Protein AF-X1EMJ8-F1 (afdb_monomer)

Sequence (88 aa):
DRSLHYTIDNKKEYQYLAKNGRIFETPGGTEADHFILQYAKENNSYIISNDRFKEFRKFFGSAWLNNQLITFKFIKDKLYFDKIYTAY

pLDDT: mean 83.68, std 14.08, range [40.0, 95.31]

Mean predicted aligned error: 6.86 Å

Secondary structure (DSSP, 8-state):
-GGGGGS-TTHHHHHHHHHTTSS-PPPTTS-HHHHHHHHHHHHT--EE-S---TTTHHHH-HHHHHHHEE-EEEETTEEEES--PPP-

Structure (mmCIF, N/CA/C/O backbone):
data_AF-X1EMJ8-F1
#
_entry.id   AF-X1EMJ8-F1
#
loop_
_atom_site.group_PDB
_atom_site.id
_atom_site.type_symbol
_atom_site.label_atom_id
_atom_site.label_alt_id
_atom_site.label_comp_id
_atom_site.label_asym_id
_atom_site.label_entity_id
_atom_site.label_seq_id
_atom_site.pdbx_PDB_ins_code
_atom_site.Cartn_x
_atom_site.Cartn_y
_atom_site.Cartn_z
_atom_site.occupancy
_atom_site.B_iso_or_equiv
_atom_site.auth_seq_id
_atom_site.auth_comp_id
_atom_site.auth_asym_id
_atom_site.auth_atom_id
_atom_site.pdbx_PDB_model_num
ATOM 1 N N . ASP A 1 1 ? -7.143 9.988 5.497 1.00 46.72 1 ASP A N 1
ATOM 2 C CA . ASP A 1 1 ? -8.394 10.753 5.339 1.00 46.72 1 ASP A CA 1
ATOM 3 C C . ASP A 1 1 ? -9.237 10.668 6.609 1.00 46.72 1 ASP A C 1
ATOM 5 O O . ASP A 1 1 ? -9.534 9.566 7.055 1.00 46.72 1 ASP A O 1
ATOM 9 N N . ARG A 1 2 ? -9.579 11.801 7.240 1.00 45.84 2 ARG A N 1
ATOM 10 C CA . ARG A 1 2 ? -10.286 11.835 8.546 1.00 45.84 2 ARG A CA 1
ATOM 11 C C . ARG A 1 2 ? -11.789 11.522 8.422 1.00 45.84 2 ARG A C 1
ATOM 13 O O . ARG A 1 2 ? -12.452 11.269 9.424 1.00 45.84 2 ARG A O 1
ATOM 20 N N . SER A 1 3 ? -12.311 11.528 7.197 1.00 54.44 3 SER A N 1
ATOM 21 C CA . SER A 1 3 ? -13.709 11.250 6.843 1.00 54.44 3 SER A CA 1
ATOM 22 C C . SER A 1 3 ? -14.097 9.775 6.997 1.00 54.44 3 SER A C 1
ATOM 24 O O . SER A 1 3 ? -15.243 9.483 7.328 1.00 54.44 3 SER A O 1
ATOM 26 N N . LEU A 1 4 ? -13.147 8.844 6.851 1.00 57.34 4 LEU A N 1
ATOM 27 C CA . LEU A 1 4 ? -13.417 7.402 6.913 1.00 57.34 4 LEU A CA 1
ATOM 28 C C . LEU A 1 4 ? -13.775 6.902 8.319 1.00 57.34 4 LEU A C 1
ATOM 30 O O . LEU A 1 4 ? -14.423 5.866 8.440 1.00 57.34 4 LEU A O 1
ATOM 34 N N . HIS A 1 5 ? -13.428 7.645 9.378 1.00 55.00 5 HIS A N 1
ATOM 35 C CA . HIS A 1 5 ? -13.710 7.269 10.771 1.00 55.00 5 HIS A CA 1
ATOM 36 C C . HIS A 1 5 ? -15.195 7.070 11.093 1.00 55.00 5 HIS A C 1
ATOM 38 O O . HIS A 1 5 ? -15.517 6.380 12.065 1.00 55.00 5 HIS A O 1
ATOM 44 N N . TYR A 1 6 ? -16.092 7.687 10.322 1.00 54.94 6 TYR A N 1
ATOM 45 C CA . TYR A 1 6 ? -17.539 7.570 10.513 1.00 54.94 6 TYR A CA 1
ATOM 46 C C . TYR A 1 6 ? -18.150 6.354 9.797 1.00 54.94 6 TYR A C 1
ATOM 48 O O . TYR A 1 6 ? -19.278 5.988 10.106 1.00 54.94 6 TYR A O 1
ATOM 56 N N . THR A 1 7 ? -17.397 5.701 8.910 1.00 66.88 7 THR A N 1
ATOM 57 C CA . THR A 1 7 ? -17.821 4.563 8.067 1.00 66.88 7 THR A CA 1
ATOM 58 C C . THR A 1 7 ? -17.113 3.252 8.417 1.00 66.88 7 THR A C 1
ATOM 60 O O . THR A 1 7 ? -17.178 2.294 7.659 1.00 66.88 7 THR A O 1
ATOM 63 N N . ILE A 1 8 ? -16.413 3.187 9.553 1.00 76.81 8 ILE A N 1
ATOM 64 C CA . ILE A 1 8 ? -15.760 1.950 10.000 1.00 76.81 8 ILE A CA 1
ATOM 65 C C . ILE A 1 8 ? -16.815 1.016 10.601 1.00 76.81 8 ILE A C 1
ATOM 67 O O . ILE A 1 8 ? -17.333 1.298 11.684 1.00 76.81 8 ILE A O 1
ATOM 71 N N . ASP A 1 9 ? -17.054 -0.118 9.942 1.00 78.06 9 ASP A N 1
ATOM 72 C CA . ASP A 1 9 ? -18.038 -1.127 10.363 1.00 78.06 9 ASP A CA 1
ATOM 73 C C . ASP A 1 9 ? -17.790 -1.633 11.794 1.00 78.06 9 ASP A C 1
ATOM 75 O O . ASP A 1 9 ? -18.711 -1.708 12.607 1.00 78.06 9 ASP A O 1
ATOM 79 N N . ASN A 1 10 ? -16.527 -1.920 12.142 1.00 84.00 10 ASN A N 1
ATOM 80 C CA . ASN A 1 10 ? -16.131 -2.353 13.485 1.00 84.00 10 ASN A CA 1
ATOM 81 C C . ASN A 1 10 ? -15.161 -1.371 14.156 1.00 84.00 10 ASN A C 1
ATOM 83 O O . ASN A 1 10 ? -13.965 -1.622 14.333 1.00 84.00 10 ASN A O 1
ATOM 87 N N . LYS A 1 11 ? -15.698 -0.223 14.574 1.00 85.81 11 LYS A N 1
ATOM 88 C CA . LYS A 1 11 ? -14.920 0.849 15.213 1.00 85.81 11 LYS A CA 1
ATOM 89 C C . LYS A 1 11 ? -14.153 0.403 16.467 1.00 85.81 11 LYS A C 1
ATOM 91 O O . LYS A 1 11 ? -13.066 0.918 16.724 1.00 85.81 11 LYS A O 1
ATOM 96 N N . LYS A 1 12 ? -14.694 -0.536 17.252 1.00 86.81 12 LYS A N 1
ATOM 97 C CA . LYS A 1 12 ? -14.045 -1.021 18.485 1.00 86.81 12 LYS A CA 1
ATOM 98 C C . LYS A 1 12 ? -12.773 -1.808 18.180 1.00 86.81 12 LYS A C 1
ATOM 100 O O . LYS A 1 12 ? -11.744 -1.570 18.807 1.00 86.81 12 LYS A O 1
ATOM 105 N N . GLU A 1 13 ? -12.841 -2.715 17.211 1.00 87.88 13 GLU A N 1
ATOM 106 C CA . GLU A 1 13 ? -11.687 -3.502 16.776 1.00 87.88 13 GLU A CA 1
ATOM 107 C C . GLU A 1 13 ? -10.609 -2.613 16.155 1.00 87.88 13 GLU A C 1
ATOM 109 O O . GLU A 1 13 ? -9.441 -2.718 16.525 1.00 87.88 13 GLU A O 1
ATOM 114 N N . TYR A 1 14 ? -11.007 -1.653 15.317 1.00 86.06 14 TYR A N 1
ATOM 115 C CA . TYR A 1 14 ? -10.097 -0.638 14.791 1.00 86.06 14 TYR A CA 1
ATOM 116 C C . TYR A 1 14 ? -9.334 0.097 15.904 1.00 86.06 14 TYR A C 1
ATOM 118 O O . TYR A 1 14 ? -8.106 0.156 15.886 1.00 86.06 14 TYR A O 1
ATOM 126 N N . GLN A 1 15 ? -10.047 0.615 16.911 1.00 85.44 15 GLN A N 1
ATOM 127 C CA . GLN A 1 15 ? -9.435 1.335 18.034 1.00 85.44 15 GLN A CA 1
ATOM 128 C C . GLN A 1 15 ? -8.487 0.449 18.846 1.00 85.44 15 GLN A C 1
ATOM 130 O O . GLN A 1 15 ? -7.433 0.912 19.286 1.00 85.44 15 GLN A O 1
ATOM 135 N N . TYR A 1 16 ? -8.841 -0.824 19.039 1.00 88.50 16 TYR A N 1
ATOM 136 C CA . TYR A 1 16 ? -7.967 -1.791 19.691 1.00 88.50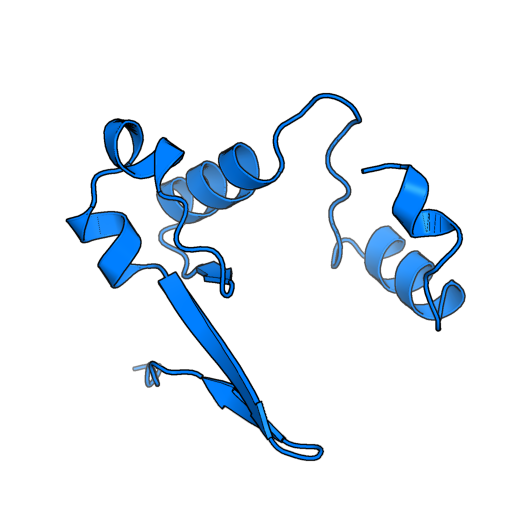 16 TYR A CA 1
ATOM 137 C C . TYR A 1 16 ? -6.680 -2.009 18.885 1.00 88.50 16 TYR A C 1
ATOM 139 O O . TYR A 1 16 ? -5.589 -1.933 19.447 1.00 88.50 16 TYR A O 1
ATOM 147 N N . LEU A 1 17 ? -6.779 -2.228 17.574 1.00 87.81 17 LEU A N 1
ATOM 148 C CA . LEU A 1 17 ? -5.616 -2.424 16.707 1.00 87.81 17 LEU A CA 1
ATOM 149 C C . LEU A 1 17 ? -4.723 -1.177 16.651 1.00 87.81 17 LEU A C 1
ATOM 151 O O . LEU A 1 17 ? -3.501 -1.304 16.734 1.00 87.81 17 LEU A O 1
ATOM 155 N N . ALA A 1 18 ? -5.314 0.018 16.593 1.00 86.06 18 ALA A N 1
ATOM 156 C CA . ALA A 1 18 ? -4.583 1.281 16.653 1.00 86.06 18 ALA A CA 1
ATOM 157 C C . ALA A 1 18 ? -3.830 1.438 17.985 1.00 86.06 18 ALA A C 1
ATOM 159 O O . ALA A 1 18 ? -2.625 1.681 18.000 1.00 86.06 18 ALA A O 1
ATOM 160 N N . LYS A 1 19 ? -4.502 1.197 19.121 1.00 87.25 19 LYS A N 1
ATOM 161 C CA . LYS A 1 19 ? -3.881 1.278 20.454 1.00 87.25 19 LYS A CA 1
ATOM 162 C C . LYS A 1 19 ? -2.727 0.286 20.637 1.00 87.25 19 LYS A C 1
ATOM 164 O O . LYS A 1 19 ? -1.779 0.587 21.354 1.00 87.25 19 LYS A O 1
ATOM 169 N N . ASN A 1 20 ? -2.801 -0.882 20.003 1.00 88.75 20 ASN A N 1
ATOM 170 C CA . ASN A 1 20 ? -1.765 -1.914 20.082 1.00 88.75 20 ASN A CA 1
ATOM 171 C C . ASN A 1 20 ? -0.677 -1.779 19.000 1.00 88.75 20 ASN A C 1
ATOM 173 O O . ASN A 1 20 ? 0.085 -2.723 18.791 1.00 88.75 20 ASN A O 1
ATOM 177 N N . GLY A 1 21 ? -0.610 -0.648 18.286 1.00 83.38 21 GLY A N 1
ATOM 178 C CA . GLY A 1 21 ? 0.425 -0.399 17.277 1.00 83.38 21 GLY A CA 1
ATOM 179 C C . GLY A 1 21 ? 0.344 -1.334 16.069 1.00 83.38 21 GLY A C 1
ATOM 180 O O . GLY A 1 21 ? 1.351 -1.603 15.422 1.00 83.38 21 GLY A O 1
ATOM 181 N N . ARG A 1 22 ? -0.841 -1.887 15.784 1.00 83.19 22 ARG A N 1
ATOM 182 C CA . ARG A 1 22 ? -1.099 -2.693 14.579 1.00 83.19 22 ARG A CA 1
ATOM 183 C C . ARG A 1 22 ? -1.598 -1.838 13.421 1.00 83.19 22 ARG A C 1
ATOM 185 O O . ARG A 1 22 ? -1.386 -2.199 12.270 1.00 83.19 22 ARG A O 1
ATOM 192 N N . ILE A 1 23 ? -2.240 -0.714 13.732 1.00 84.44 23 ILE A N 1
ATOM 193 C CA . ILE A 1 23 ? -2.630 0.319 12.774 1.00 84.44 23 ILE A CA 1
ATOM 194 C C . ILE A 1 23 ? -1.906 1.600 13.168 1.00 84.44 23 ILE A C 1
ATOM 196 O O . ILE A 1 23 ? -2.024 2.053 14.305 1.00 84.44 23 ILE A O 1
ATOM 200 N N . PHE A 1 24 ? -1.174 2.179 12.221 1.00 82.19 24 PHE A N 1
ATOM 201 C CA . PHE A 1 24 ? -0.527 3.473 12.383 1.00 82.19 24 PHE A CA 1
ATOM 202 C C . PHE A 1 24 ? -1.303 4.505 11.578 1.00 82.19 24 PHE A C 1
ATOM 204 O O . PHE A 1 24 ? -1.331 4.459 10.349 1.00 82.19 24 PHE A O 1
ATOM 211 N N . GLU A 1 25 ? -1.966 5.417 12.279 1.00 80.75 25 GLU A N 1
ATOM 212 C CA . GLU A 1 25 ? -2.666 6.524 11.640 1.00 80.75 25 GLU A CA 1
ATOM 213 C C . GLU A 1 25 ? -1.648 7.560 11.169 1.00 80.75 25 GLU A C 1
ATOM 215 O O . GLU A 1 25 ? -0.851 8.075 11.954 1.00 80.75 25 GLU A O 1
ATOM 220 N N . THR A 1 26 ? -1.676 7.889 9.880 1.00 74.31 26 THR A N 1
ATOM 221 C CA . THR A 1 26 ? -0.874 8.994 9.364 1.00 74.31 26 THR A CA 1
ATOM 222 C C . THR A 1 26 ? -1.527 10.323 9.754 1.00 74.31 26 THR A C 1
ATOM 224 O O . THR A 1 26 ? -2.752 10.455 9.632 1.00 74.31 26 THR A O 1
ATOM 227 N N . PRO A 1 27 ? -0.751 11.332 10.190 1.00 67.50 27 PRO A N 1
ATOM 228 C CA . PRO A 1 27 ? -1.280 12.663 10.458 1.00 67.50 27 PRO A CA 1
ATOM 229 C C . PRO A 1 27 ? -2.051 13.221 9.255 1.00 67.50 27 PRO A C 1
ATOM 231 O O . PRO A 1 27 ? -1.732 12.937 8.099 1.00 67.50 27 PRO A O 1
ATOM 234 N N . GLY A 1 28 ? -3.073 14.036 9.518 1.00 58.75 28 GLY A N 1
ATOM 235 C CA . GLY A 1 28 ? -3.791 14.731 8.450 1.00 58.75 28 GLY A CA 1
ATOM 236 C C . GLY A 1 28 ? -2.842 15.650 7.676 1.00 58.75 28 GLY A C 1
ATOM 237 O O . GLY A 1 28 ? -2.159 16.464 8.288 1.00 58.75 28 GLY A O 1
ATOM 238 N N . GLY A 1 29 ? -2.801 15.510 6.349 1.00 57.91 29 GLY A N 1
ATOM 239 C CA . GLY A 1 29 ? -1.886 16.255 5.474 1.00 57.91 29 GLY A CA 1
ATOM 240 C C . GLY A 1 29 ? -0.611 15.499 5.081 1.00 57.91 29 GLY A C 1
ATOM 241 O O . GLY A 1 29 ? 0.090 15.953 4.184 1.00 57.91 29 GLY A O 1
ATOM 242 N N . THR A 1 30 ? -0.331 14.338 5.683 1.00 62.47 30 THR A N 1
ATOM 243 C CA . THR A 1 30 ? 0.715 13.418 5.210 1.00 62.47 30 THR A CA 1
ATOM 244 C C . THR A 1 30 ? 0.127 12.454 4.180 1.00 62.47 30 THR A C 1
ATOM 246 O O . THR A 1 30 ? -0.877 11.794 4.455 1.00 62.47 30 THR A O 1
ATOM 249 N N . GLU A 1 31 ? 0.760 12.332 3.011 1.00 78.12 31 GLU A N 1
ATOM 250 C CA . GLU A 1 31 ? 0.420 11.295 2.031 1.00 78.12 31 GLU A CA 1
ATOM 251 C C . GLU A 1 31 ? 0.818 9.925 2.592 1.00 78.12 31 GLU A C 1
ATOM 253 O O . GLU A 1 31 ? 2.003 9.599 2.704 1.00 78.12 31 GLU A O 1
ATOM 258 N N . ALA A 1 32 ? -0.176 9.125 2.983 1.00 81.12 32 ALA A N 1
ATOM 259 C CA . ALA A 1 32 ? 0.050 7.790 3.531 1.00 81.12 32 ALA A CA 1
ATOM 260 C C . ALA A 1 32 ? 0.853 6.900 2.571 1.00 81.12 32 ALA A C 1
ATOM 262 O O . ALA A 1 32 ? 1.688 6.111 3.013 1.00 81.12 32 ALA A O 1
ATOM 263 N N . ASP A 1 33 ? 0.668 7.104 1.268 1.00 83.19 33 ASP A N 1
ATOM 264 C CA . ASP A 1 33 ? 1.390 6.404 0.212 1.00 83.19 33 ASP A CA 1
ATOM 265 C C . ASP A 1 33 ? 2.900 6.635 0.315 1.00 83.19 33 ASP A C 1
ATOM 267 O O . ASP A 1 33 ? 3.671 5.675 0.329 1.00 83.19 33 ASP A O 1
ATOM 271 N N . HIS A 1 34 ? 3.335 7.886 0.500 1.00 87.25 34 HIS A N 1
ATOM 272 C CA . HIS A 1 34 ? 4.752 8.203 0.674 1.00 87.25 34 HIS A CA 1
ATOM 273 C C . HIS A 1 34 ? 5.340 7.510 1.912 1.00 87.25 34 HIS A C 1
ATOM 275 O O . HIS A 1 34 ? 6.434 6.947 1.846 1.00 87.25 3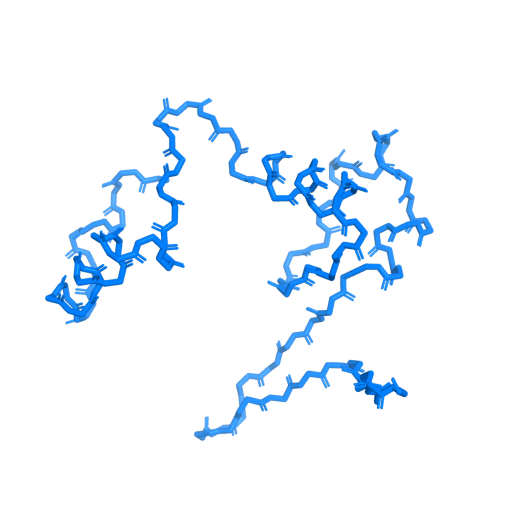4 HIS A O 1
ATOM 281 N N . PHE A 1 35 ? 4.616 7.513 3.037 1.00 88.44 35 PH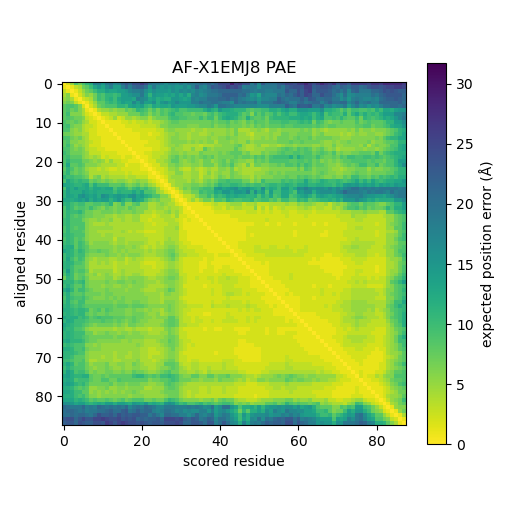E A N 1
ATOM 282 C CA . PHE A 1 35 ? 5.072 6.850 4.261 1.00 88.44 35 PHE A CA 1
ATOM 283 C C . PHE A 1 35 ? 5.236 5.338 4.066 1.00 88.44 35 PHE A C 1
ATOM 285 O O . PHE A 1 35 ? 6.286 4.790 4.398 1.00 88.4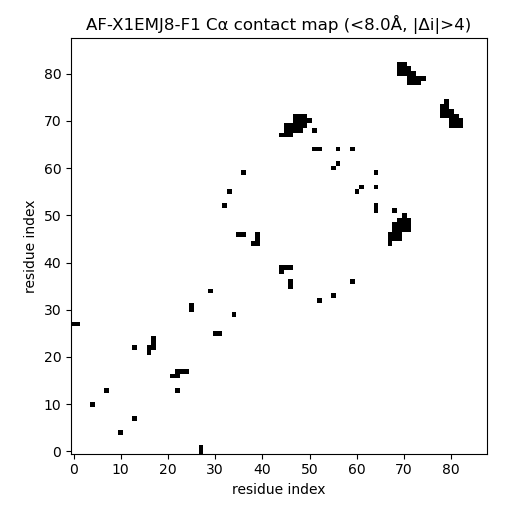4 35 PHE A O 1
ATOM 292 N N . ILE A 1 36 ? 4.228 4.669 3.496 1.00 91.25 36 ILE A N 1
ATOM 293 C CA . ILE A 1 36 ? 4.255 3.217 3.259 1.00 91.25 36 ILE A CA 1
ATOM 294 C C . ILE A 1 36 ? 5.430 2.846 2.346 1.00 91.25 36 ILE A C 1
ATOM 296 O O . ILE A 1 36 ? 6.151 1.885 2.623 1.00 91.25 36 ILE A O 1
ATOM 300 N N . LEU A 1 37 ? 5.649 3.622 1.282 1.00 93.06 37 LEU A N 1
ATOM 301 C CA . LEU A 1 37 ? 6.729 3.396 0.323 1.00 93.06 37 LEU A CA 1
ATOM 302 C C . LEU A 1 37 ? 8.112 3.577 0.950 1.00 93.06 37 LEU A C 1
ATOM 304 O O . LEU A 1 37 ? 8.974 2.708 0.792 1.00 93.06 37 LEU A O 1
ATOM 308 N N . GLN A 1 38 ? 8.313 4.668 1.689 1.00 93.31 38 GLN A N 1
ATOM 309 C CA . GLN A 1 38 ? 9.574 4.940 2.374 1.00 93.31 38 GLN A CA 1
ATOM 310 C C . GLN A 1 38 ? 9.874 3.861 3.417 1.00 93.31 38 GLN A C 1
ATOM 312 O O . GLN A 1 38 ? 10.957 3.277 3.411 1.00 93.31 38 GLN A O 1
ATOM 317 N N . TYR A 1 39 ? 8.887 3.527 4.251 1.00 92.56 39 TYR A N 1
ATOM 318 C CA . TYR A 1 39 ? 9.028 2.508 5.284 1.00 92.56 39 TYR A CA 1
ATOM 319 C C . TYR A 1 39 ? 9.407 1.147 4.690 1.00 92.56 39 TYR A C 1
ATOM 321 O O . TYR A 1 39 ? 10.335 0.490 5.166 1.00 92.56 39 TYR A O 1
ATOM 329 N N . ALA A 1 40 ? 8.729 0.727 3.618 1.00 94.06 40 ALA A N 1
ATOM 330 C CA . ALA A 1 40 ? 9.032 -0.529 2.945 1.00 94.06 40 ALA A CA 1
ATOM 331 C C . ALA A 1 40 ? 10.441 -0.539 2.338 1.00 94.06 40 ALA A C 1
ATOM 333 O O . ALA A 1 40 ? 11.125 -1.562 2.391 1.00 94.06 40 ALA A O 1
ATOM 334 N N . LYS A 1 41 ? 10.897 0.595 1.792 1.00 93.94 41 LYS A N 1
ATOM 335 C CA . LYS A 1 41 ? 12.248 0.738 1.241 1.00 93.94 41 LYS A CA 1
ATOM 336 C C . LYS A 1 41 ? 13.317 0.600 2.318 1.00 93.94 41 LYS A C 1
ATOM 338 O O . LYS A 1 41 ? 14.265 -0.155 2.120 1.00 93.94 41 LYS A O 1
ATOM 343 N N . GLU A 1 42 ? 13.152 1.300 3.435 1.00 95.31 42 GLU A N 1
ATOM 344 C CA . GLU A 1 42 ? 14.106 1.311 4.550 1.00 95.31 42 GLU A CA 1
ATOM 345 C C . GLU A 1 42 ? 14.196 -0.043 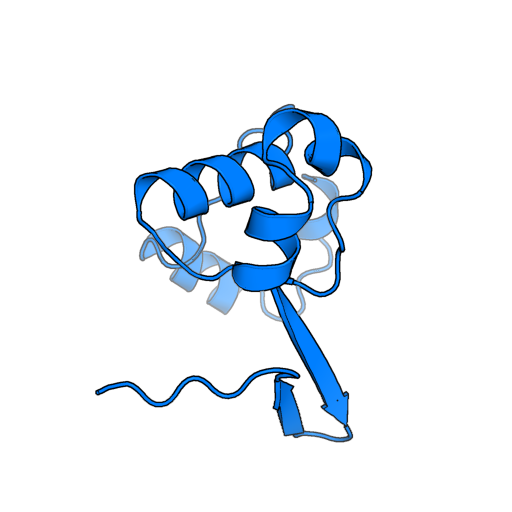5.258 1.00 95.31 42 GLU A C 1
ATOM 347 O O . GLU A 1 42 ? 15.275 -0.445 5.684 1.00 95.31 42 GLU A O 1
ATOM 352 N N . ASN A 1 43 ? 13.080 -0.772 5.337 1.00 94.12 43 ASN A N 1
ATOM 353 C CA . ASN A 1 43 ? 13.000 -2.048 6.052 1.00 94.12 43 ASN A CA 1
ATOM 354 C C . ASN A 1 43 ? 13.100 -3.278 5.134 1.00 94.12 43 ASN A C 1
ATOM 356 O O . ASN A 1 43 ? 12.996 -4.403 5.613 1.00 94.12 43 ASN A O 1
ATOM 360 N N . ASN A 1 44 ? 13.301 -3.084 3.824 1.00 92.56 44 ASN A N 1
ATOM 361 C CA . ASN A 1 44 ? 13.285 -4.148 2.812 1.00 92.56 44 ASN A CA 1
ATOM 362 C C . ASN A 1 44 ? 12.023 -5.037 2.888 1.00 92.56 44 ASN A C 1
ATOM 364 O O . ASN A 1 44 ? 12.084 -6.262 2.771 1.00 92.56 44 ASN A O 1
ATOM 368 N N . SER A 1 45 ? 10.872 -4.400 3.093 1.00 92.00 45 SER A N 1
ATOM 369 C CA . SER A 1 45 ? 9.584 -5.067 3.293 1.00 92.00 45 SER A CA 1
ATOM 370 C C . SER A 1 45 ? 8.741 -5.078 2.018 1.00 92.00 45 SER A C 1
ATOM 372 O O . SER A 1 45 ? 8.901 -4.237 1.132 1.00 92.00 45 SER A O 1
ATOM 374 N N . TYR A 1 46 ? 7.797 -6.017 1.943 1.00 93.94 46 TYR A N 1
ATOM 375 C CA . TYR A 1 46 ? 6.761 -6.021 0.910 1.00 93.94 46 TYR A CA 1
ATOM 376 C C . TYR A 1 46 ? 5.624 -5.055 1.251 1.00 93.94 46 TYR A C 1
ATOM 378 O O . TYR A 1 46 ? 5.324 -4.809 2.419 1.00 93.94 46 TYR A O 1
ATOM 386 N N . ILE A 1 47 ? 4.961 -4.550 0.212 1.00 94.00 47 ILE A N 1
ATOM 387 C CA . ILE A 1 47 ? 3.780 -3.693 0.312 1.00 94.00 47 ILE A CA 1
ATOM 388 C C . ILE A 1 47 ? 2.584 -4.484 -0.197 1.00 94.00 47 ILE A C 1
ATOM 390 O O . ILE A 1 47 ? 2.578 -4.923 -1.344 1.00 94.00 47 ILE A O 1
ATOM 394 N N . ILE A 1 48 ? 1.553 -4.631 0.630 1.00 94.31 48 ILE A N 1
ATOM 395 C CA . ILE A 1 48 ? 0.282 -5.229 0.216 1.00 94.31 48 ILE A CA 1
ATOM 396 C C . ILE A 1 48 ? -0.674 -4.089 -0.135 1.00 94.31 48 ILE A C 1
ATOM 398 O O . ILE A 1 48 ? -1.177 -3.403 0.750 1.00 94.31 48 ILE A O 1
ATOM 402 N N . SER A 1 49 ? -0.902 -3.860 -1.427 1.00 93.12 49 SER A N 1
ATOM 403 C CA . SER A 1 49 ? -1.846 -2.852 -1.919 1.00 93.12 49 SER A CA 1
ATOM 404 C C . SER A 1 49 ? -2.283 -3.181 -3.342 1.00 93.12 49 SER A C 1
ATOM 406 O O . SER A 1 49 ? -1.531 -3.762 -4.123 1.00 93.12 49 SER A O 1
ATOM 408 N N . ASN A 1 50 ? -3.507 -2.790 -3.691 1.00 92.69 50 ASN A N 1
ATOM 409 C CA . ASN A 1 50 ? -3.974 -2.818 -5.076 1.00 92.69 50 ASN A CA 1
ATOM 410 C C . ASN A 1 50 ? -3.636 -1.533 -5.839 1.00 92.69 50 ASN A C 1
ATOM 412 O O . ASN A 1 50 ? -3.724 -1.520 -7.070 1.00 92.69 50 ASN A O 1
ATOM 416 N N . ASP A 1 51 ? -3.215 -0.480 -5.134 1.00 91.81 51 ASP A N 1
ATOM 417 C CA . ASP A 1 51 ? -2.665 0.703 -5.777 1.00 91.81 51 ASP A CA 1
ATOM 418 C C . ASP A 1 51 ? -1.277 0.396 -6.354 1.00 91.81 51 ASP A C 1
ATOM 420 O O . ASP A 1 51 ? -0.448 -0.288 -5.755 1.00 91.81 51 ASP A O 1
ATOM 424 N N . ARG A 1 52 ? -1.035 0.894 -7.565 1.00 89.00 52 ARG A N 1
ATOM 425 C CA . ARG A 1 52 ? 0.217 0.734 -8.306 1.00 89.00 52 ARG A CA 1
ATOM 426 C C . ARG A 1 52 ? 1.206 1.876 -8.038 1.00 89.00 52 ARG A C 1
ATOM 428 O O . ARG A 1 52 ? 2.292 1.821 -8.627 1.00 89.00 52 ARG A O 1
ATOM 435 N N . PHE A 1 53 ? 0.832 2.887 -7.243 1.00 92.06 53 PHE A N 1
ATOM 436 C CA . PHE A 1 53 ? 1.662 4.036 -6.852 1.00 92.06 53 PHE A CA 1
ATOM 437 C C . PHE A 1 53 ? 2.329 4.705 -8.059 1.00 92.06 53 PHE A C 1
ATOM 439 O O . PHE A 1 53 ? 3.555 4.844 -8.142 1.00 92.06 53 PHE A O 1
ATOM 446 N N . LYS A 1 54 ? 1.531 5.004 -9.092 1.00 90.38 54 LYS A N 1
ATOM 447 C CA . LYS A 1 54 ? 2.063 5.407 -10.404 1.00 90.38 54 LYS A CA 1
ATOM 448 C C . LYS A 1 54 ? 2.820 6.730 -10.317 1.00 90.38 54 LYS A C 1
ATOM 450 O O . LYS A 1 54 ? 3.878 6.837 -10.940 1.00 90.38 54 LYS A O 1
ATOM 455 N N . GLU A 1 55 ? 2.324 7.692 -9.539 1.00 91.00 55 GLU A N 1
ATOM 456 C CA . GLU A 1 55 ? 3.004 8.968 -9.286 1.00 91.00 55 GLU A CA 1
ATOM 457 C C . GLU A 1 55 ? 4.347 8.794 -8.565 1.00 91.00 55 GLU A C 1
ATOM 459 O O . GLU A 1 55 ? 5.310 9.499 -8.876 1.00 91.00 55 GLU A O 1
ATOM 464 N N . PHE A 1 56 ? 4.476 7.776 -7.712 1.00 91.38 56 PHE A N 1
ATOM 465 C CA . PHE A 1 56 ? 5.700 7.529 -6.950 1.00 91.38 56 PHE A CA 1
ATOM 466 C C . PHE A 1 56 ? 6.794 6.774 -7.716 1.00 91.38 56 PHE A C 1
ATOM 468 O O . PHE A 1 56 ? 7.944 6.705 -7.269 1.00 91.38 56 PHE A O 1
ATOM 475 N N . ARG A 1 57 ? 6.498 6.253 -8.915 1.00 92.62 57 ARG A N 1
ATOM 476 C CA . ARG A 1 57 ? 7.476 5.521 -9.744 1.00 92.62 57 ARG A CA 1
ATOM 477 C C . ARG A 1 57 ? 8.726 6.322 -10.074 1.00 92.62 57 ARG A C 1
ATOM 479 O O . ARG A 1 57 ? 9.791 5.725 -10.216 1.00 92.62 57 ARG A O 1
ATOM 486 N N . LYS A 1 58 ? 8.603 7.647 -10.198 1.00 92.44 58 LYS A N 1
ATOM 487 C CA . LYS A 1 58 ? 9.742 8.541 -10.457 1.00 92.44 58 LYS A CA 1
ATOM 488 C C . LYS A 1 58 ? 10.708 8.627 -9.272 1.00 92.44 58 LYS A C 1
ATOM 490 O O . LYS A 1 58 ? 11.893 8.828 -9.498 1.00 92.44 58 LYS A O 1
ATOM 495 N N . PHE A 1 59 ? 10.214 8.448 -8.047 1.00 92.06 59 PHE A N 1
ATOM 496 C CA . PHE A 1 59 ? 11.006 8.579 -6.822 1.00 92.06 59 PHE A CA 1
ATOM 497 C C . PHE A 1 59 ? 11.610 7.242 -6.378 1.00 92.06 59 PHE A C 1
ATOM 499 O O . PHE A 1 59 ? 12.783 7.179 -6.030 1.00 92.06 59 PHE A O 1
ATOM 506 N N . PHE A 1 60 ? 10.834 6.155 -6.448 1.00 92.12 60 PHE A N 1
ATOM 507 C CA . PHE A 1 60 ?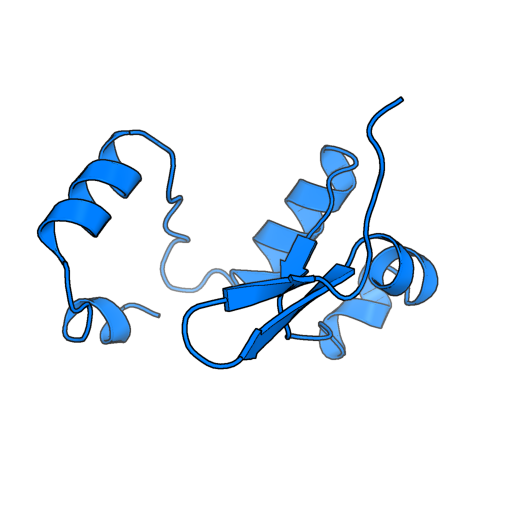 11.256 4.843 -5.934 1.00 92.12 60 PHE A CA 1
ATOM 508 C C . PHE A 1 60 ? 11.732 3.865 -7.018 1.00 92.12 60 PHE A C 1
ATOM 510 O O . PHE A 1 60 ? 12.353 2.846 -6.712 1.00 92.12 60 PHE A O 1
ATOM 517 N N . GLY A 1 61 ? 11.464 4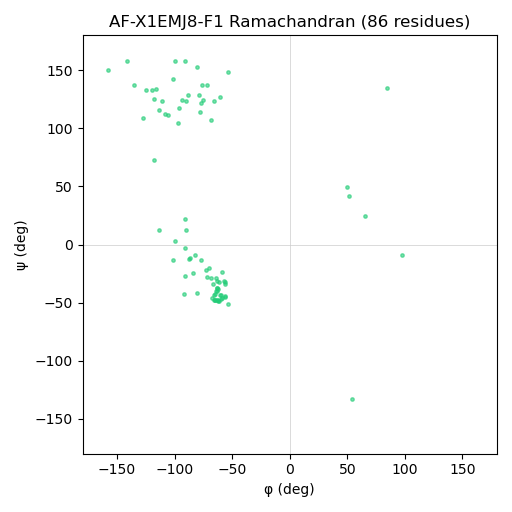.172 -8.290 1.00 93.94 61 GLY A N 1
ATOM 518 C CA . GLY A 1 61 ? 11.798 3.330 -9.433 1.00 93.94 61 GLY A CA 1
ATOM 519 C C . GLY A 1 61 ? 10.750 2.249 -9.713 1.00 93.94 61 GLY A C 1
ATOM 520 O O . GLY A 1 61 ? 10.293 1.527 -8.826 1.00 93.94 61 GLY A O 1
ATOM 521 N N . SER A 1 62 ? 10.396 2.092 -10.992 1.00 93.38 62 SER A N 1
ATOM 522 C CA . SER A 1 62 ? 9.363 1.134 -11.421 1.00 93.38 62 SER A CA 1
ATOM 523 C C . SER A 1 62 ? 9.730 -0.322 -11.119 1.00 93.38 62 SER A C 1
ATOM 525 O O . SER A 1 62 ? 8.860 -1.103 -10.749 1.00 93.38 62 SER A O 1
ATOM 527 N N . ALA A 1 63 ? 11.007 -0.695 -11.257 1.00 93.44 63 ALA A N 1
ATOM 528 C CA . ALA A 1 63 ? 11.463 -2.060 -10.997 1.00 93.44 63 ALA A CA 1
ATOM 529 C C . ALA A 1 63 ? 11.332 -2.438 -9.514 1.00 93.44 63 ALA A C 1
ATOM 531 O O . ALA A 1 63 ? 10.829 -3.512 -9.198 1.00 93.44 63 ALA A O 1
ATOM 532 N N . TRP A 1 64 ? 11.722 -1.534 -8.610 1.00 94.56 64 TRP A N 1
ATOM 533 C CA . TRP A 1 64 ? 11.595 -1.758 -7.171 1.00 94.56 64 TRP A CA 1
ATOM 534 C C . TRP A 1 64 ? 10.124 -1.863 -6.754 1.00 94.56 64 TRP A C 1
ATOM 536 O O . TRP A 1 64 ? 9.741 -2.841 -6.123 1.00 94.56 64 TRP A O 1
ATOM 546 N N . LEU A 1 65 ? 9.272 -0.934 -7.202 1.00 93.25 65 LEU A N 1
ATOM 547 C CA . LEU A 1 65 ? 7.828 -1.001 -6.941 1.00 93.25 65 LEU A CA 1
ATOM 548 C C . LEU A 1 65 ? 7.210 -2.311 -7.440 1.00 93.25 65 LEU A C 1
ATOM 550 O O . LEU A 1 65 ? 6.451 -2.954 -6.720 1.00 93.25 65 LEU A O 1
ATOM 554 N N . ASN A 1 66 ? 7.556 -2.736 -8.657 1.00 91.25 66 ASN A N 1
ATOM 555 C CA . ASN A 1 66 ? 7.047 -3.982 -9.221 1.00 91.25 66 ASN A CA 1
ATOM 556 C C . ASN A 1 66 ? 7.500 -5.214 -8.438 1.00 91.25 66 ASN A C 1
ATOM 558 O O . ASN A 1 66 ? 6.771 -6.198 -8.442 1.00 91.25 66 ASN A O 1
ATOM 562 N N . ASN A 1 67 ? 8.661 -5.183 -7.787 1.00 92.31 67 ASN A N 1
ATOM 563 C CA . ASN A 1 67 ? 9.151 -6.295 -6.977 1.00 92.31 67 ASN A CA 1
ATOM 564 C C . ASN A 1 67 ? 8.495 -6.311 -5.590 1.00 92.31 67 ASN A C 1
ATOM 566 O O . ASN A 1 67 ? 8.070 -7.373 -5.141 1.00 92.31 67 ASN A O 1
ATOM 570 N N . GLN A 1 68 ? 8.333 -5.146 -4.964 1.00 93.38 68 GLN A N 1
ATOM 571 C CA . GLN A 1 68 ? 7.872 -5.010 -3.580 1.00 93.38 68 GLN A CA 1
ATOM 572 C C . GLN A 1 68 ? 6.351 -5.041 -3.430 1.00 93.38 68 GLN A C 1
ATOM 574 O O . GLN A 1 68 ? 5.857 -5.405 -2.365 1.00 93.38 68 GLN A O 1
ATOM 579 N N . LEU A 1 69 ? 5.604 -4.682 -4.474 1.00 93.75 69 LEU A N 1
ATOM 580 C CA . LEU A 1 69 ? 4.147 -4.667 -4.433 1.00 93.75 69 LEU A CA 1
ATOM 581 C C . LEU A 1 69 ? 3.565 -6.077 -4.592 1.00 93.75 69 LEU A C 1
ATOM 583 O O . LEU A 1 69 ? 3.872 -6.775 -5.562 1.00 93.75 69 LEU A O 1
ATOM 587 N N . ILE A 1 70 ? 2.684 -6.453 -3.672 1.00 94.69 70 ILE A N 1
ATOM 588 C CA . ILE A 1 70 ? 1.840 -7.646 -3.713 1.00 94.69 70 ILE A CA 1
ATOM 589 C C . ILE A 1 70 ? 0.396 -7.161 -3.835 1.00 94.69 70 ILE A C 1
ATOM 591 O O . ILE A 1 70 ? -0.120 -6.489 -2.937 1.00 94.69 70 ILE A O 1
ATOM 595 N N . THR A 1 71 ? -0.254 -7.490 -4.949 1.00 93.94 71 THR A N 1
ATOM 596 C CA . THR A 1 71 ? -1.673 -7.164 -5.147 1.00 93.94 71 THR A CA 1
ATOM 597 C C . THR A 1 71 ? -2.548 -8.306 -4.648 1.00 93.94 71 THR A C 1
ATOM 599 O O . THR A 1 71 ? -2.096 -9.445 -4.506 1.00 93.94 71 THR A O 1
ATOM 602 N N . PHE A 1 72 ? -3.809 -8.014 -4.343 1.00 94.94 72 PHE A N 1
ATOM 603 C CA . PHE A 1 72 ? -4.716 -9.002 -3.778 1.00 94.94 72 PHE A CA 1
ATOM 604 C C . PHE A 1 72 ? -6.133 -8.892 -4.332 1.00 94.94 72 PHE A C 1
ATOM 606 O O . PHE A 1 72 ? -6.575 -7.854 -4.825 1.00 94.94 72 PHE A O 1
ATOM 613 N N . LYS A 1 73 ? -6.884 -9.987 -4.227 1.00 94.00 73 LYS A N 1
ATOM 614 C CA . LYS A 1 73 ? -8.293 -10.058 -4.616 1.00 94.00 73 LYS A CA 1
ATOM 615 C C . LYS A 1 73 ? -9.096 -10.781 -3.548 1.00 94.00 73 LYS A C 1
ATOM 617 O O . LYS A 1 73 ? -8.679 -11.831 -3.065 1.00 94.00 73 LYS A O 1
ATOM 622 N N . PHE A 1 74 ? -10.273 -10.247 -3.247 1.00 94.31 74 PHE A N 1
ATOM 623 C CA . PHE A 1 74 ? -11.303 -10.972 -2.515 1.00 94.31 74 PHE A CA 1
ATOM 624 C C . PHE A 1 74 ? -12.198 -11.701 -3.519 1.00 94.31 74 PHE A C 1
ATOM 626 O O . PHE A 1 74 ? -12.740 -11.086 -4.437 1.00 94.31 74 PHE A O 1
ATOM 633 N N . ILE A 1 75 ? -12.319 -13.021 -3.379 1.00 93.62 75 ILE A N 1
ATOM 634 C CA . ILE A 1 75 ? -13.220 -13.854 -4.183 1.00 93.62 75 ILE A CA 1
ATOM 635 C C . ILE A 1 75 ? -14.053 -14.672 -3.203 1.00 93.62 75 ILE A C 1
ATOM 637 O O . ILE A 1 75 ? -13.534 -15.590 -2.563 1.00 93.62 75 ILE A O 1
ATOM 641 N N . LYS A 1 76 ? -15.347 -14.340 -3.092 1.00 93.56 76 LYS A N 1
ATOM 642 C CA . LYS A 1 76 ? -16.200 -14.790 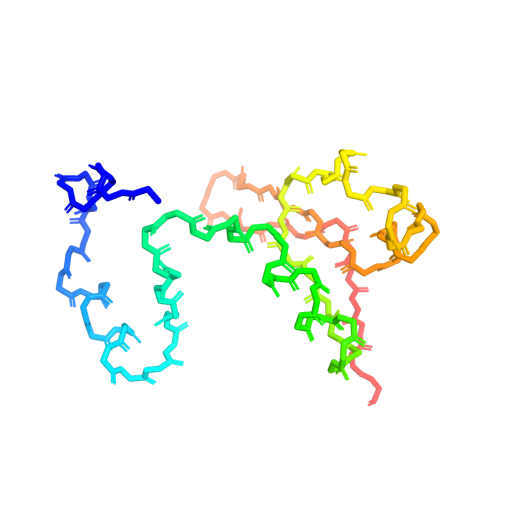-1.976 1.00 93.56 76 LYS A CA 1
ATOM 643 C C . LYS A 1 76 ? -15.526 -14.398 -0.647 1.00 93.56 76 LYS A C 1
ATOM 645 O O . LYS A 1 76 ? -15.004 -13.293 -0.549 1.00 93.56 76 LYS A O 1
ATOM 650 N N . ASP A 1 77 ? -15.438 -15.317 0.310 1.00 93.25 77 ASP A N 1
ATOM 651 C CA . ASP A 1 77 ? -14.835 -15.086 1.631 1.00 93.25 77 ASP A CA 1
ATOM 652 C C . ASP A 1 77 ? -13.334 -15.424 1.688 1.00 93.25 77 ASP A C 1
ATOM 654 O O . ASP A 1 77 ? -12.789 -15.733 2.747 1.00 93.25 77 ASP A O 1
ATOM 658 N N . LYS A 1 78 ? -12.651 -15.437 0.535 1.00 91.88 78 LYS A N 1
ATOM 659 C CA . LYS A 1 78 ? -11.232 -15.802 0.437 1.00 91.88 78 LYS A CA 1
ATOM 660 C C . LYS A 1 78 ? -10.397 -14.653 -0.113 1.00 91.88 78 LYS A C 1
ATOM 662 O O . LYS A 1 78 ? -10.736 -14.063 -1.141 1.00 91.88 78 LYS A O 1
ATOM 667 N N . LEU A 1 79 ? -9.279 -14.389 0.560 1.00 93.12 79 LEU A N 1
ATOM 668 C CA . LEU A 1 79 ? -8.250 -13.443 0.142 1.00 93.12 79 LEU A CA 1
ATOM 669 C C . LEU A 1 79 ? -7.153 -14.177 -0.640 1.00 93.12 79 LEU A C 1
ATOM 671 O O . LEU A 1 79 ? -6.563 -15.133 -0.141 1.00 93.12 79 LEU A O 1
ATOM 675 N N . TYR A 1 80 ? -6.882 -13.715 -1.858 1.00 92.25 80 TYR A N 1
ATOM 676 C CA . TYR A 1 80 ? -5.845 -14.239 -2.746 1.00 92.25 80 TYR A CA 1
ATOM 677 C C . TYR A 1 80 ? -4.786 -13.171 -3.004 1.00 92.25 80 TYR A C 1
ATOM 679 O O . TYR A 1 80 ? -5.145 -12.047 -3.346 1.00 92.25 80 TYR A O 1
ATOM 687 N N . PHE A 1 81 ? -3.507 -13.532 -2.910 1.00 93.00 81 PHE A N 1
ATOM 688 C CA . PHE A 1 81 ? -2.372 -12.672 -3.266 1.00 93.00 81 PHE A CA 1
ATOM 689 C C . PHE A 1 81 ? -1.823 -13.053 -4.647 1.00 93.00 81 PHE A C 1
ATOM 691 O O . PHE A 1 81 ? -1.796 -14.234 -4.995 1.00 93.00 81 PHE A O 1
ATOM 698 N N . ASP A 1 82 ? -1.402 -12.069 -5.446 1.00 87.75 82 ASP A N 1
ATOM 699 C CA . ASP A 1 82 ? -0.870 -12.291 -6.802 1.00 87.75 82 ASP A CA 1
ATOM 700 C C . ASP A 1 82 ? 0.533 -12.906 -6.821 1.00 87.75 82 ASP A C 1
ATOM 702 O O . ASP A 1 82 ? 0.934 -13.528 -7.805 1.00 87.75 82 ASP A O 1
ATOM 706 N N . LYS A 1 83 ? 1.262 -12.748 -5.719 1.00 83.19 83 LYS A N 1
ATOM 707 C CA . LYS A 1 83 ? 2.579 -13.316 -5.484 1.00 83.19 83 LYS A CA 1
ATOM 708 C C . LYS A 1 83 ? 2.546 -14.117 -4.199 1.00 83.19 83 LYS A C 1
ATOM 710 O O . LYS A 1 83 ? 2.077 -13.643 -3.167 1.00 83.19 83 LYS A O 1
ATOM 715 N N . ILE A 1 84 ? 3.091 -15.324 -4.270 1.00 66.56 84 ILE A N 1
ATOM 716 C CA . ILE A 1 84 ? 3.319 -16.175 -3.110 1.00 66.56 84 ILE A CA 1
ATOM 717 C C . ILE A 1 84 ? 4.824 -16.185 -2.885 1.00 66.56 84 ILE A C 1
ATOM 719 O O . ILE A 1 84 ? 5.573 -16.699 -3.712 1.00 66.56 84 ILE A O 1
ATOM 723 N N . TYR A 1 85 ? 5.262 -15.586 -1.782 1.00 63.53 85 TYR A N 1
ATOM 724 C CA . TYR A 1 85 ? 6.636 -15.708 -1.321 1.00 63.53 85 TYR A CA 1
ATOM 725 C C . TYR A 1 85 ? 6.687 -16.819 -0.281 1.00 63.53 85 TYR A C 1
ATOM 727 O O . TYR A 1 85 ? 6.042 -16.730 0.762 1.00 63.53 85 TYR A O 1
ATOM 735 N N . THR A 1 86 ? 7.441 -17.872 -0.569 1.00 51.97 86 THR A N 1
ATOM 736 C CA . THR A 1 86 ? 7.803 -18.870 0.434 1.00 51.97 86 THR A CA 1
ATOM 737 C C . THR A 1 86 ? 8.917 -18.272 1.286 1.00 51.97 86 THR A C 1
ATOM 739 O O . THR A 1 86 ? 9.946 -17.863 0.748 1.00 51.97 86 THR A O 1
ATOM 742 N N . ALA A 1 87 ? 8.708 -18.171 2.598 1.00 50.09 87 ALA A N 1
ATOM 743 C CA . ALA A 1 87 ? 9.807 -17.891 3.515 1.00 50.09 87 ALA A CA 1
ATOM 744 C C . ALA A 1 87 ? 10.767 -19.092 3.474 1.00 50.09 87 ALA A C 1
ATOM 746 O O . ALA A 1 87 ? 10.314 -20.225 3.650 1.00 50.09 87 ALA A O 1
ATOM 747 N N . TYR A 1 88 ? 12.041 -18.840 3.166 1.00 40.00 88 TYR A N 1
ATOM 748 C CA . TYR A 1 88 ? 13.125 -19.814 3.321 1.00 40.00 88 TYR A CA 1
ATOM 749 C C . TYR A 1 88 ? 13.656 -19.771 4.751 1.00 40.00 88 TYR A C 1
ATOM 751 O O . TYR A 1 88 ? 13.729 -18.646 5.301 1.00 40.00 88 TYR A O 1
#

Organism: NCBI:txid412755

InterPro domains:
  IPR021869 Ribonuclease Zc3h12a-like, NYN domain [PF11977] (6-80)

Nearest PDB structures (foldseek):
  3v34-assembly2_B  TM=8.163E-01  e=3.311E-03  Homo sapiens
  7ndk-assembly4_D  TM=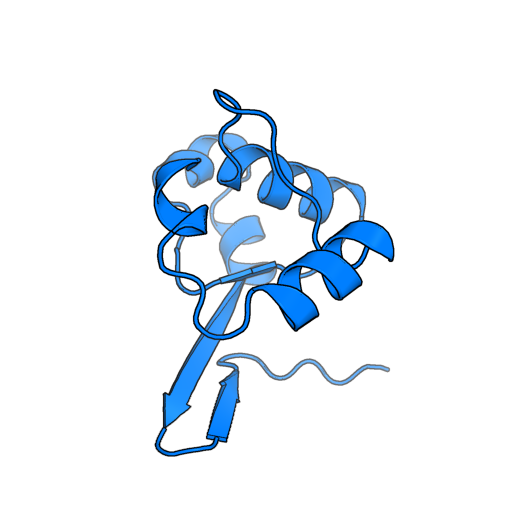8.346E-01  e=4.032E-03  Mus musculus
  5diz-assembly1_A  TM=7.686E-01  e=8.870E-03  Arabidopsis thaliana

Solvent-accessible surface area (backbone atoms only — not comparable to full-atom values): 5706 Å² total; per-residue (Å²): 122,87,75,55,74,83,70,50,92,58,54,68,61,52,54,51,36,37,76,68,70,73,41,82,84,67,60,92,91,56,62,59,67,59,52,55,52,49,52,24,64,77,66,75,42,74,43,82,43,79,72,79,56,71,85,49,30,85,79,67,34,59,68,54,50,64,68,33,51,34,36,67,47,76,59,86,101,40,83,46,64,79,61,84,80,80,87,126

Foldseek 3Di:
DVVCQVVDPCNPVVVVCCVVVNDDDDPPPDDVLVVQLVVCVVVVAADEDPDLPVVCCVPNNNVNSVVRYWYWDDDPNDIDIPDDDDDD

Radius of gyration: 15.01 Å; Cα contacts (8 Å, |Δi|>4): 64; chains: 1; bounding box: 32×36×32 Å